Protein AF-A0ABD0P1J7-F1 (afdb_monomer)

Solvent-accessible surface area (backbone atoms only — not comparable to full-atom values): 8983 Å² total; per-residue (Å²): 144,78,85,86,80,79,76,69,84,80,81,75,84,71,86,63,85,71,82,62,88,73,58,70,46,73,51,66,52,99,86,70,48,80,47,76,47,44,50,57,59,39,38,51,42,25,70,75,61,39,62,71,36,40,51,49,52,51,49,50,40,50,50,40,45,49,52,21,60,53,10,40,94,60,30,55,77,47,28,71,68,48,46,79,82,58,40,70,66,63,43,49,51,52,53,68,39,78,74,45,54,70,70,49,27,53,28,40,53,47,27,45,43,25,57,67,57,50,36,88,90,62,72,91,78,76,91,74,76,91,75,79,60,78,91,72,63,69,96,72,85,86,85,133

Mean predicted aligned error: 9.16 Å

Nearest PDB structures (foldseek):
  8tk8-assembly1_A  TM=9.562E-01  e=4.536E-12  Homo sapiens
  8tla-assembly1_C  TM=9.467E-01  e=7.219E-12  Homo sapiens
  8tkf-assembly1_A  TM=9.117E-01  e=5.095E-12  Homo sapiens
  8tkg-assembly1_A  TM=9.694E-01  e=1.368E-11  Homo sapiens
  8tla-assembly1_A  TM=9.598E-01  e=1.536E-11  Homo sapiens

Organism: Cirrhinus mrigala (NCBI:txid683832)

pLDDT: mean 87.57, std 19.48, range [33.16, 98.62]

Sequence (144 aa):
LIPHTETSLDSSLNQEDGDDEEVWLYWIDNHKEPHGKSIRHLAQDAKDGQKSDVDIITYYRCQLNLFAKMCLDRQYLAINQISSQLPVDLILRCMFDDCLPYNLRASFCRLMLHMHVDRDPQEAVVPVRYARLWTEIPSKISVN

InterPro domains:
  IPR015925 Ryanodine/Inositol 1,4,5-trisphosphate receptor [PTHR13715] (17-143)

Structure (mmCIF, N/CA/C/O backbone):
data_AF-A0ABD0P1J7-F1
#
_entry.id   AF-A0ABD0P1J7-F1
#
loop_
_atom_site.group_PDB
_atom_site.id
_atom_site.type_symbol
_atom_site.label_atom_id
_atom_site.label_alt_id
_atom_site.label_comp_id
_atom_site.label_asym_id
_atom_site.label_entity_id
_atom_site.label_seq_id
_atom_site.pdbx_PDB_ins_code
_atom_site.Cartn_x
_atom_site.Cartn_y
_atom_site.Cartn_z
_atom_site.occupancy
_atom_site.B_iso_or_equiv
_atom_site.auth_seq_id
_atom_site.auth_comp_id
_atom_site.auth_asym_id
_atom_site.auth_atom_id
_atom_site.pdbx_PDB_model_num
ATOM 1 N N . LEU A 1 1 ? 26.012 -35.775 -14.391 1.00 43.62 1 LEU A N 1
ATOM 2 C CA . LEU A 1 1 ? 26.411 -35.766 -12.967 1.00 43.62 1 LEU A CA 1
ATOM 3 C C . LEU A 1 1 ? 27.070 -34.431 -12.641 1.00 43.62 1 LEU A C 1
ATOM 5 O O . LEU A 1 1 ? 28.267 -34.280 -12.831 1.00 43.62 1 LEU A O 1
ATOM 9 N N . ILE A 1 2 ? 26.251 -33.471 -12.218 1.00 33.94 2 ILE A N 1
ATOM 10 C CA . ILE A 1 2 ? 26.605 -32.250 -11.476 1.00 33.94 2 ILE A CA 1
ATOM 11 C C . ILE A 1 2 ? 25.494 -32.144 -10.408 1.00 33.94 2 ILE A C 1
ATOM 13 O O . ILE A 1 2 ? 24.358 -32.502 -10.733 1.00 33.94 2 ILE A O 1
ATOM 17 N N . PRO A 1 3 ? 25.797 -31.811 -9.143 1.00 34.38 3 PRO A N 1
ATOM 18 C CA . PRO A 1 3 ? 24.907 -32.081 -8.022 1.00 34.38 3 PRO A CA 1
ATOM 19 C C . PRO A 1 3 ? 23.705 -31.134 -8.023 1.00 34.38 3 PRO A C 1
ATOM 21 O O . PRO A 1 3 ? 23.849 -29.940 -8.280 1.00 34.38 3 PRO A O 1
ATOM 24 N N . HIS A 1 4 ? 22.533 -31.676 -7.700 1.00 33.16 4 HIS A N 1
ATOM 25 C CA . HIS A 1 4 ? 21.364 -30.895 -7.323 1.00 33.16 4 HIS A CA 1
ATOM 26 C C . HIS A 1 4 ? 21.629 -30.273 -5.952 1.00 33.16 4 HIS A C 1
ATOM 28 O O . HIS A 1 4 ? 21.608 -30.968 -4.938 1.00 33.16 4 HIS A O 1
ATOM 34 N N . THR A 1 5 ? 21.903 -28.974 -5.920 1.00 37.00 5 THR A N 1
ATOM 35 C CA . THR A 1 5 ? 21.780 -28.192 -4.691 1.00 37.00 5 THR A CA 1
ATOM 36 C C . THR A 1 5 ? 20.314 -27.797 -4.579 1.00 37.00 5 THR A C 1
ATOM 38 O O . THR A 1 5 ? 19.885 -26.789 -5.138 1.00 37.00 5 THR A O 1
ATOM 41 N N . GLU A 1 6 ? 19.520 -28.635 -3.916 1.00 34.00 6 GLU A N 1
ATOM 42 C CA . GLU A 1 6 ? 18.231 -28.208 -3.384 1.00 34.00 6 GLU A CA 1
ATOM 43 C C . GLU A 1 6 ? 18.514 -27.228 -2.246 1.00 34.00 6 GLU A C 1
ATOM 45 O O . GLU A 1 6 ? 18.741 -27.614 -1.101 1.00 34.00 6 GLU A O 1
ATOM 50 N N . THR A 1 7 ? 18.558 -25.936 -2.563 1.00 35.75 7 THR A N 1
ATOM 51 C CA . THR A 1 7 ? 18.472 -24.901 -1.536 1.00 35.75 7 THR A CA 1
ATOM 52 C C . THR A 1 7 ? 17.014 -24.854 -1.090 1.00 35.75 7 THR A C 1
ATOM 54 O O . THR A 1 7 ? 16.211 -24.092 -1.626 1.00 35.75 7 THR A O 1
ATOM 57 N N . SER A 1 8 ? 16.665 -25.736 -0.152 1.00 34.91 8 SER A N 1
ATOM 58 C CA . SER A 1 8 ? 15.451 -25.628 0.650 1.00 34.91 8 SER A CA 1
ATOM 59 C C . SER A 1 8 ? 15.454 -24.249 1.308 1.00 34.91 8 SER A C 1
ATOM 61 O O . SER A 1 8 ? 16.212 -23.996 2.240 1.00 34.91 8 SER A O 1
ATOM 63 N N . LEU A 1 9 ? 14.645 -23.334 0.777 1.00 39.91 9 LEU A N 1
ATOM 64 C CA . LEU A 1 9 ? 14.289 -22.075 1.437 1.00 39.91 9 LEU A CA 1
ATOM 65 C C . LEU A 1 9 ? 13.238 -22.294 2.541 1.00 39.91 9 LEU A C 1
ATOM 67 O O . LEU A 1 9 ? 12.847 -21.343 3.208 1.00 39.91 9 LEU A O 1
ATOM 71 N N . ASP A 1 10 ? 12.837 -23.544 2.780 1.00 40.94 10 ASP A N 1
ATOM 72 C CA . ASP A 1 10 ? 12.157 -23.971 3.996 1.00 40.94 10 ASP A CA 1
ATOM 73 C C . ASP A 1 10 ? 13.205 -24.352 5.042 1.00 40.94 10 ASP A C 1
ATOM 75 O O . ASP A 1 10 ? 13.717 -25.470 5.012 1.00 40.94 10 ASP A O 1
ATOM 79 N N . SER A 1 11 ? 13.554 -23.403 5.919 1.00 40.28 11 SER A N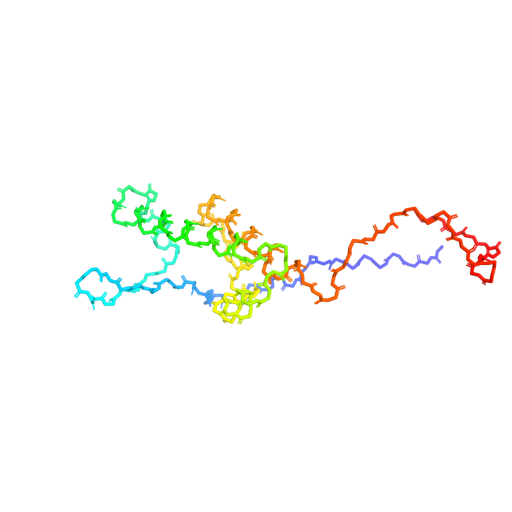 1
ATOM 80 C CA . SER A 1 11 ? 13.934 -23.627 7.332 1.00 40.28 11 SER A CA 1
ATOM 81 C C . SER A 1 11 ? 14.725 -22.444 7.911 1.00 40.28 11 SER A C 1
ATOM 83 O O . SER A 1 11 ? 15.865 -22.587 8.357 1.00 40.28 11 SER A O 1
ATOM 85 N N . SER A 1 12 ? 14.158 -21.238 7.900 1.00 39.62 12 SER A N 1
ATOM 86 C CA . SER A 1 12 ? 14.656 -20.146 8.761 1.00 39.62 12 SER A CA 1
ATOM 87 C C . SER A 1 12 ? 13.546 -19.319 9.407 1.00 39.62 12 SER A C 1
ATOM 89 O O . SER A 1 12 ? 13.826 -18.293 10.014 1.00 39.62 12 SER A O 1
ATOM 91 N N . LEU A 1 13 ? 12.301 -19.809 9.392 1.00 44.59 13 LEU A N 1
ATOM 92 C CA . LEU A 1 13 ? 11.294 -19.388 10.367 1.00 44.59 13 LEU A CA 1
ATOM 93 C C . LEU A 1 13 ? 11.574 -20.119 11.685 1.00 44.59 13 LEU A C 1
ATOM 95 O O . LEU A 1 13 ? 10.799 -20.961 12.131 1.00 44.59 13 LEU A O 1
ATOM 99 N N . ASN A 1 14 ? 12.737 -19.835 12.274 1.00 38.53 14 ASN A N 1
ATOM 100 C CA . ASN A 1 14 ? 12.902 -20.065 13.694 1.00 38.53 14 ASN A CA 1
ATOM 101 C C . ASN A 1 14 ? 11.949 -19.091 14.373 1.00 38.53 14 ASN A C 1
ATOM 103 O O . ASN A 1 14 ? 12.085 -17.874 14.271 1.00 38.53 14 ASN A O 1
ATOM 107 N N . GLN A 1 15 ? 10.939 -19.692 14.982 1.00 49.88 15 GLN A N 1
ATOM 108 C CA . GLN A 1 15 ? 9.992 -19.119 15.916 1.00 49.88 15 GLN A CA 1
ATOM 109 C C . GLN A 1 15 ? 10.787 -18.651 17.148 1.00 49.88 15 GLN A C 1
ATOM 111 O O . GLN A 1 15 ? 10.820 -19.314 18.179 1.00 49.88 15 GLN A O 1
ATOM 116 N N . GLU A 1 16 ? 11.541 -17.567 17.000 1.00 39.88 16 GLU A N 1
ATOM 117 C CA . GLU A 1 16 ? 12.038 -16.792 18.129 1.00 39.88 16 GLU A CA 1
ATOM 118 C C . GLU A 1 16 ? 10.891 -15.870 18.527 1.00 39.88 16 GLU A C 1
ATOM 120 O O . GLU A 1 16 ? 10.404 -15.133 17.674 1.00 39.88 16 GLU A O 1
ATOM 125 N N . ASP A 1 17 ? 10.409 -16.018 19.767 1.00 43.91 17 ASP A N 1
ATOM 126 C CA . ASP A 1 17 ? 9.314 -15.271 20.401 1.00 43.91 17 ASP A CA 1
ATOM 127 C C . ASP A 1 17 ? 9.083 -13.897 19.758 1.00 43.91 17 ASP A C 1
ATOM 129 O O . ASP A 1 17 ? 9.739 -12.903 20.079 1.00 43.91 17 ASP A O 1
ATOM 133 N N . GLY A 1 18 ? 8.137 -13.870 18.818 1.00 43.84 18 GLY A N 1
ATOM 134 C CA . GLY A 1 18 ? 7.627 -12.656 18.223 1.00 43.84 18 GLY A CA 1
ATOM 135 C C . GLY A 1 18 ? 6.776 -11.967 19.268 1.00 43.84 18 GLY A C 1
ATOM 136 O O . GLY A 1 18 ? 5.559 -12.147 19.306 1.00 43.84 18 GLY A O 1
ATOM 137 N N . ASP A 1 19 ? 7.404 -11.120 20.074 1.00 45.75 19 ASP A N 1
ATOM 138 C CA . ASP A 1 19 ? 6.775 -9.849 20.416 1.00 45.75 19 ASP A CA 1
ATOM 139 C C . ASP A 1 19 ? 6.616 -9.109 19.071 1.00 45.75 19 ASP A C 1
ATOM 141 O O . ASP A 1 19 ? 7.430 -8.276 18.674 1.00 45.75 19 ASP A O 1
ATOM 145 N N . ASP A 1 20 ? 5.650 -9.598 18.279 1.00 58.72 20 ASP A N 1
ATOM 146 C CA . ASP A 1 20 ? 5.258 -9.126 16.965 1.00 58.72 20 ASP A CA 1
ATOM 147 C C . ASP A 1 20 ? 5.175 -7.612 17.092 1.00 58.72 20 ASP A C 1
ATOM 149 O O . ASP A 1 20 ? 4.413 -7.128 17.929 1.00 58.72 20 ASP A O 1
ATOM 153 N N . GLU A 1 21 ? 5.950 -6.861 16.306 1.00 71.56 21 GLU A N 1
ATOM 154 C CA . GLU A 1 21 ? 5.853 -5.402 16.286 1.00 71.56 21 GLU A CA 1
ATOM 155 C C . GLU A 1 21 ? 4.440 -5.006 15.818 1.00 71.56 21 GLU A C 1
ATOM 157 O O . GLU A 1 21 ? 4.159 -4.825 14.628 1.00 71.56 21 GLU A O 1
ATOM 162 N N . GLU A 1 22 ? 3.533 -4.949 16.791 1.00 87.94 22 GLU A N 1
ATOM 163 C CA . GLU A 1 22 ? 2.113 -4.716 16.651 1.00 87.94 22 GLU A CA 1
ATOM 164 C C . GLU A 1 22 ? 1.911 -3.336 16.033 1.00 87.94 22 GLU A C 1
ATOM 166 O O . GLU A 1 22 ? 2.512 -2.346 16.454 1.00 87.94 22 GLU A O 1
ATOM 171 N N . VAL A 1 23 ? 1.060 -3.247 15.012 1.00 94.56 23 VAL A N 1
ATOM 172 C CA . VAL A 1 23 ? 0.797 -1.964 14.359 1.00 94.56 23 VAL A CA 1
ATOM 173 C C . VAL A 1 23 ? -0.300 -1.226 15.117 1.00 94.56 23 VAL A C 1
ATOM 175 O O . VAL A 1 23 ? -1.434 -1.695 15.231 1.00 94.56 23 VAL A O 1
ATOM 178 N N . TRP A 1 24 ? 0.031 -0.035 15.605 1.00 96.62 24 TRP A N 1
ATOM 179 C CA . TRP A 1 24 ? -0.893 0.844 16.315 1.00 96.62 24 TRP A CA 1
ATOM 180 C C . TRP A 1 24 ? -1.403 1.960 15.408 1.00 96.62 24 TRP A C 1
ATOM 182 O O . TRP A 1 24 ? -0.645 2.570 14.653 1.00 96.62 24 TRP A O 1
ATOM 192 N N . LEU A 1 25 ? -2.699 2.252 15.509 1.00 96.81 25 LEU A N 1
ATOM 193 C CA . LEU A 1 25 ? -3.292 3.451 14.934 1.00 96.81 25 LEU A CA 1
ATOM 194 C C . LEU A 1 25 ? -3.486 4.485 16.032 1.00 96.81 25 LEU A C 1
ATOM 196 O O . LEU A 1 25 ? -4.063 4.180 17.074 1.00 96.81 25 LEU A O 1
ATOM 200 N N . TYR A 1 26 ? -3.035 5.707 15.759 1.00 96.75 26 TYR A N 1
ATOM 201 C CA . TYR A 1 26 ? -3.247 6.870 16.610 1.00 96.75 26 TYR A CA 1
ATOM 202 C C . TYR A 1 26 ? -4.064 7.911 15.855 1.00 96.75 26 TYR A C 1
ATOM 204 O O . TYR A 1 26 ? -3.776 8.213 14.695 1.00 96.75 26 TYR A O 1
ATOM 212 N N . TRP A 1 27 ? -5.082 8.463 16.504 1.00 95.94 27 TRP A N 1
ATOM 213 C CA . TRP A 1 27 ? -5.920 9.513 15.931 1.00 95.94 27 TRP A CA 1
ATOM 214 C C . TRP A 1 27 ? -6.387 10.483 17.012 1.00 95.94 27 TRP A C 1
ATOM 216 O O . TRP A 1 27 ? -6.272 10.214 18.204 1.00 95.94 27 TRP A O 1
ATOM 226 N N . ILE A 1 28 ? -6.897 11.634 16.584 1.00 95.88 28 ILE A N 1
ATOM 22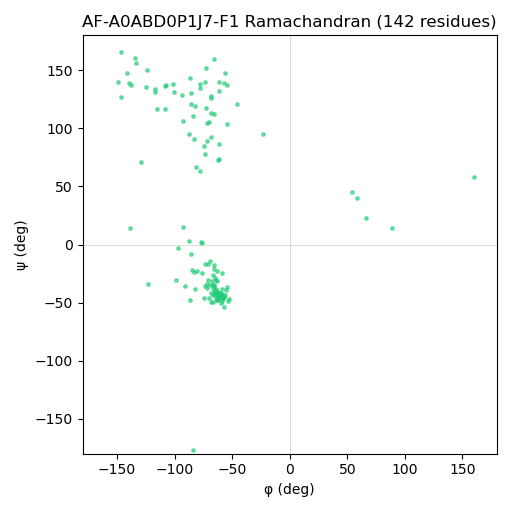7 C CA . ILE A 1 28 ? -7.490 12.641 17.462 1.00 95.88 28 ILE A CA 1
ATOM 228 C C . ILE A 1 28 ? -8.955 12.773 17.067 1.00 95.88 28 ILE A C 1
ATOM 230 O O . ILE A 1 28 ? -9.263 12.890 15.879 1.00 95.88 28 ILE A O 1
ATOM 234 N N . ASP A 1 29 ? -9.851 12.724 18.043 1.00 93.06 29 ASP A N 1
ATOM 235 C CA . ASP A 1 29 ? -11.282 12.860 17.791 1.00 93.06 29 ASP A CA 1
ATOM 236 C C . ASP A 1 29 ? -11.743 14.329 17.699 1.00 93.06 29 ASP A C 1
ATOM 238 O O . ASP A 1 29 ? -10.967 15.285 17.792 1.00 93.06 29 ASP A O 1
ATOM 242 N N . ASN A 1 30 ? -13.053 14.522 17.535 1.00 91.62 30 ASN A N 1
ATOM 243 C CA . ASN A 1 30 ? -13.661 15.850 17.444 1.00 91.62 30 ASN A CA 1
ATOM 244 C C . ASN A 1 30 ? -13.559 16.664 18.749 1.00 91.62 30 ASN A C 1
ATOM 246 O O . ASN A 1 30 ? -13.660 17.891 18.711 1.00 91.62 30 ASN A O 1
ATOM 250 N N . HIS A 1 31 ? -13.360 16.003 19.890 1.00 94.81 31 HIS A N 1
ATOM 251 C CA . HIS A 1 31 ? -13.153 16.625 21.197 1.00 94.81 31 HIS A CA 1
ATOM 252 C C . HIS A 1 31 ? -11.679 16.960 21.459 1.00 94.81 31 HIS A C 1
ATOM 254 O O . HIS A 1 31 ? -11.361 17.540 22.497 1.00 94.81 31 HIS A O 1
ATOM 260 N N . LYS A 1 32 ? -10.800 16.706 20.478 1.00 94.56 32 LYS A N 1
ATOM 261 C CA . LYS A 1 32 ? -9.343 16.852 20.568 1.00 94.56 32 LYS A CA 1
ATOM 262 C C . LYS A 1 32 ? -8.701 15.867 21.546 1.00 94.56 32 LYS A C 1
ATOM 264 O O . LYS A 1 32 ? -7.593 16.124 22.018 1.00 94.56 32 LYS A O 1
ATOM 269 N N . GLU A 1 33 ? -9.364 14.751 21.831 1.00 96.25 33 GLU A N 1
ATOM 270 C CA . GLU A 1 33 ? -8.803 13.696 22.666 1.00 96.25 33 GLU A CA 1
ATOM 271 C C . GLU A 1 33 ? -7.949 12.750 21.805 1.00 96.25 33 GLU A C 1
ATOM 273 O O . GLU A 1 33 ? -8.386 12.339 20.723 1.00 96.25 33 GLU A O 1
ATOM 278 N N . PRO A 1 34 ? -6.707 12.440 22.227 1.00 97.06 34 PRO A N 1
ATOM 279 C CA . PRO A 1 34 ? -5.863 11.481 21.535 1.00 97.06 34 PRO A CA 1
ATOM 280 C C . PRO A 1 34 ? -6.300 10.053 21.863 1.00 97.06 34 PRO A C 1
ATOM 282 O O . PRO A 1 34 ? -6.480 9.689 23.023 1.00 97.06 34 PRO A O 1
ATOM 285 N N . HIS A 1 35 ? -6.387 9.227 20.830 1.00 96.69 35 HIS A N 1
ATOM 286 C CA . HIS A 1 35 ? -6.734 7.815 20.914 1.00 96.69 35 HIS A CA 1
ATOM 287 C C . HIS A 1 35 ? -5.637 6.970 20.279 1.00 96.69 35 HIS A C 1
ATOM 289 O O . HIS A 1 35 ? -4.956 7.406 19.349 1.00 96.69 35 HIS A O 1
ATOM 295 N N . GLY A 1 36 ? -5.475 5.751 20.786 1.00 97.00 36 GLY A N 1
ATOM 296 C CA . GLY A 1 36 ? -4.520 4.777 20.280 1.00 97.00 36 GLY A CA 1
ATOM 297 C C . GLY A 1 36 ? -5.072 3.371 20.442 1.00 97.00 36 GLY A C 1
ATOM 298 O O . GLY A 1 36 ? -5.484 2.998 21.540 1.00 97.00 36 GLY A O 1
ATOM 299 N N . LYS A 1 37 ? -5.092 2.590 19.363 1.00 97.31 37 LYS A N 1
ATOM 300 C CA . LYS A 1 37 ? -5.519 1.189 19.415 1.00 97.31 37 LYS A CA 1
AT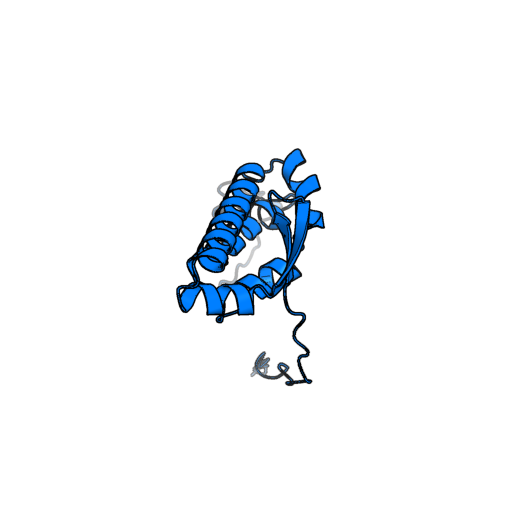OM 301 C C . LYS A 1 37 ? -4.776 0.368 18.373 1.00 97.31 37 LYS A C 1
ATOM 303 O O . LYS A 1 37 ? -4.567 0.818 17.245 1.00 97.31 37 LYS A O 1
ATOM 308 N N . SER A 1 38 ? -4.394 -0.842 18.761 1.00 96.94 38 SER A N 1
ATOM 309 C CA . SER A 1 38 ? -3.850 -1.841 17.844 1.00 96.94 38 SER A CA 1
ATOM 310 C C . SER A 1 38 ? -4.802 -2.089 16.679 1.00 96.94 38 SER A C 1
ATOM 312 O O . SER A 1 38 ? -6.017 -2.219 16.865 1.00 96.94 38 SER A O 1
ATOM 314 N N . ILE A 1 39 ? -4.247 -2.186 15.473 1.00 96.94 39 ILE A N 1
ATOM 315 C CA . ILE A 1 39 ? -5.016 -2.453 14.259 1.00 96.94 39 ILE A CA 1
ATOM 316 C C . ILE A 1 39 ? -5.668 -3.844 14.291 1.00 96.94 39 ILE A C 1
ATOM 318 O O . ILE A 1 39 ? -6.755 -4.009 13.738 1.00 96.94 39 ILE A O 1
ATOM 322 N N . ARG A 1 40 ? -5.061 -4.818 14.993 1.00 96.12 40 ARG A N 1
ATOM 323 C CA . ARG A 1 40 ? -5.635 -6.158 15.217 1.00 96.12 40 ARG A CA 1
ATOM 324 C C . ARG A 1 40 ? -6.859 -6.078 16.125 1.00 96.12 40 ARG A C 1
ATOM 326 O O . ARG A 1 40 ? -7.920 -6.580 15.767 1.00 96.12 40 ARG A O 1
ATOM 333 N N . HIS A 1 41 ? -6.739 -5.387 17.260 1.00 96.44 41 HIS A N 1
ATOM 334 C CA . HIS A 1 41 ? -7.863 -5.190 18.180 1.00 96.44 41 HIS A CA 1
ATOM 335 C C . HIS A 1 41 ? -8.993 -4.380 17.531 1.00 96.44 41 HIS A C 1
ATOM 337 O O . HIS A 1 41 ? -10.157 -4.749 17.647 1.00 96.44 41 HIS A O 1
ATOM 343 N N . LEU A 1 42 ? -8.665 -3.328 16.772 1.00 97.12 42 LEU A N 1
ATOM 344 C CA . LEU A 1 42 ? -9.642 -2.594 15.961 1.00 97.12 42 LEU A CA 1
ATOM 345 C C . LEU A 1 42 ? -10.373 -3.516 14.978 1.00 97.12 42 LEU A C 1
ATOM 347 O O . LEU A 1 42 ? -11.589 -3.421 14.837 1.00 97.12 42 LEU A O 1
ATOM 351 N N . ALA A 1 43 ? -9.641 -4.397 14.290 1.00 96.50 43 ALA A N 1
ATOM 352 C CA . ALA A 1 43 ? -10.211 -5.318 13.311 1.00 96.50 43 ALA A CA 1
ATOM 353 C C . ALA A 1 43 ? -11.157 -6.329 13.951 1.00 96.50 43 ALA A C 1
ATOM 355 O O . ALA A 1 43 ? -12.235 -6.585 13.407 1.00 96.50 43 ALA A O 1
ATOM 356 N N . GLN A 1 44 ? -10.762 -6.875 15.098 1.00 96.94 44 GLN A N 1
ATOM 357 C CA . GLN A 1 44 ? -11.563 -7.841 15.831 1.00 96.94 44 GLN A CA 1
ATOM 358 C C . GLN A 1 44 ? -12.843 -7.196 16.377 1.00 96.94 44 GLN A C 1
ATOM 360 O O . GLN A 1 44 ? -13.933 -7.676 16.078 1.00 96.94 44 GLN A O 1
ATOM 365 N N . ASP A 1 45 ? -12.743 -6.049 17.049 1.00 97.44 45 ASP A N 1
ATOM 366 C CA . ASP A 1 45 ? -13.918 -5.370 17.610 1.00 97.44 45 ASP A CA 1
ATOM 367 C C . ASP A 1 45 ? -14.875 -4.870 16.514 1.00 97.44 45 ASP A C 1
ATOM 369 O O . ASP A 1 45 ? -16.100 -4.956 16.645 1.00 97.44 45 ASP A O 1
ATOM 373 N N . ALA A 1 46 ? -14.338 -4.413 15.376 1.00 97.06 46 ALA A N 1
ATOM 374 C CA . ALA A 1 46 ? -15.153 -4.061 14.217 1.00 97.06 46 ALA A CA 1
ATOM 375 C C . ALA A 1 46 ? -15.899 -5.278 13.641 1.00 97.06 46 ALA A C 1
ATOM 377 O O . ALA A 1 46 ? -17.056 -5.159 13.232 1.00 97.06 46 ALA A O 1
ATOM 378 N N . LYS A 1 47 ? -15.260 -6.456 13.615 1.00 95.62 47 LYS A N 1
ATOM 379 C CA . LYS A 1 47 ? -15.887 -7.717 13.190 1.00 95.62 47 LYS A CA 1
ATOM 380 C C . LYS A 1 47 ? -16.993 -8.151 14.154 1.00 95.62 47 LYS A C 1
ATOM 382 O O . LYS A 1 47 ? -18.016 -8.654 13.693 1.00 95.62 47 LYS A O 1
ATOM 387 N N . ASP A 1 48 ? -16.818 -7.891 15.446 1.00 96.69 48 ASP A N 1
ATOM 388 C CA . ASP A 1 48 ? -17.814 -8.161 16.489 1.00 96.69 48 ASP A CA 1
ATOM 389 C C . ASP A 1 48 ? -18.962 -7.128 16.503 1.00 96.69 48 ASP A C 1
ATOM 391 O O . ASP A 1 48 ? -19.913 -7.238 17.277 1.00 96.69 48 ASP A O 1
ATOM 395 N N . GLY A 1 49 ? -18.929 -6.155 15.584 1.00 94.56 49 GLY A N 1
ATOM 396 C CA . GLY A 1 49 ? -20.013 -5.209 15.342 1.00 94.56 49 GLY A CA 1
ATOM 397 C C . GLY A 1 49 ? -19.943 -3.948 16.195 1.00 94.56 49 GLY A C 1
ATOM 398 O O . GLY A 1 49 ? -20.927 -3.203 16.247 1.00 94.56 49 GLY A O 1
ATOM 399 N N . GLN A 1 50 ? -18.805 -3.671 16.842 1.00 97.06 50 GLN A N 1
ATOM 400 C CA . GLN A 1 50 ? -18.643 -2.437 17.595 1.00 97.06 50 GLN A CA 1
ATOM 401 C C . GLN A 1 50 ? -18.596 -1.236 16.648 1.00 97.06 50 GLN A C 1
ATOM 403 O O . GLN A 1 50 ? -17.665 -1.053 15.862 1.00 97.06 50 GLN A O 1
ATOM 408 N N . LYS A 1 51 ? -19.625 -0.390 16.729 1.00 96.75 51 LYS A N 1
ATOM 409 C CA . LYS A 1 51 ? -19.883 0.652 15.729 1.00 96.75 51 LYS A CA 1
ATOM 410 C C . LYS A 1 51 ? -18.729 1.647 15.593 1.00 96.75 51 LYS A C 1
ATOM 412 O O . LYS A 1 51 ? -18.355 1.985 14.475 1.00 96.75 51 LYS A O 1
ATOM 417 N N . SER A 1 52 ? -18.147 2.084 16.710 1.00 95.44 52 SER A N 1
ATOM 418 C CA . SER A 1 52 ? -17.017 3.021 16.702 1.00 95.44 52 SER A CA 1
ATOM 419 C C . SER A 1 52 ? -15.805 2.461 15.958 1.00 95.44 52 SER A C 1
ATOM 421 O O . SER A 1 52 ? -15.184 3.171 15.172 1.00 95.44 52 SER A O 1
ATOM 423 N N . ASP A 1 53 ? -15.492 1.180 16.160 1.00 96.62 53 ASP A N 1
ATOM 424 C CA . ASP A 1 53 ? -14.343 0.529 15.531 1.00 96.62 53 ASP A CA 1
ATOM 425 C C . ASP A 1 53 ? -14.596 0.258 14.041 1.00 96.62 53 ASP A C 1
ATOM 427 O O . ASP A 1 53 ? -13.698 0.444 13.216 1.00 96.62 53 ASP A O 1
ATOM 431 N N . VAL A 1 54 ? -15.837 -0.086 13.666 1.00 97.56 54 VAL A N 1
ATOM 432 C CA . VAL A 1 54 ? -16.262 -0.189 12.257 1.00 97.56 54 VAL A CA 1
ATOM 433 C C . VAL A 1 54 ? -16.062 1.138 11.523 1.00 97.56 54 VAL A C 1
ATOM 435 O O . VAL A 1 54 ? -15.530 1.150 10.405 1.00 97.56 54 VAL A O 1
ATOM 438 N N . ASP A 1 55 ? -16.466 2.249 12.140 1.00 96.94 55 ASP A N 1
ATOM 439 C CA . ASP A 1 55 ? -16.341 3.585 11.558 1.00 96.94 55 ASP A CA 1
ATOM 440 C C . ASP A 1 55 ? -14.862 3.990 11.420 1.00 96.94 55 ASP A C 1
ATOM 442 O O . ASP A 1 55 ? -14.449 4.445 10.348 1.00 96.94 55 ASP A O 1
ATOM 446 N N . ILE A 1 56 ? -14.034 3.738 12.443 1.00 97.06 56 ILE A N 1
ATOM 447 C CA . ILE A 1 56 ? -12.589 4.027 12.420 1.00 97.06 56 ILE A CA 1
ATOM 448 C C . ILE A 1 56 ? -11.869 3.210 11.344 1.00 97.06 56 ILE A C 1
ATOM 450 O O . ILE A 1 56 ? -11.121 3.775 10.544 1.00 97.06 56 ILE A O 1
ATOM 454 N N . ILE A 1 57 ? -12.108 1.897 11.260 1.00 96.94 57 ILE A N 1
ATOM 455 C CA . ILE A 1 57 ? -11.488 1.058 10.223 1.00 96.94 57 ILE A CA 1
ATOM 456 C C . ILE A 1 57 ? -11.934 1.478 8.830 1.00 96.94 57 ILE A C 1
ATOM 458 O O . ILE A 1 57 ? -11.129 1.511 7.895 1.00 96.94 57 ILE A O 1
ATOM 462 N N . THR A 1 58 ? -13.214 1.809 8.670 1.00 97.50 58 THR A N 1
ATOM 463 C CA . THR A 1 58 ? -13.741 2.277 7.389 1.00 97.50 58 THR A CA 1
ATOM 464 C C . THR A 1 58 ? -13.074 3.583 6.977 1.00 97.50 58 THR A C 1
ATOM 466 O O . THR A 1 58 ? -12.638 3.706 5.829 1.00 97.50 58 THR A O 1
ATOM 469 N N . TYR A 1 59 ? -12.937 4.523 7.912 1.00 97.88 59 TYR A N 1
ATOM 470 C CA . TYR A 1 59 ? -12.238 5.781 7.695 1.00 97.88 59 TYR A CA 1
ATOM 471 C C . TYR A 1 59 ? -10.773 5.551 7.311 1.00 97.88 59 TYR A C 1
ATOM 473 O O . TYR A 1 59 ? -10.328 6.037 6.271 1.00 97.88 59 TYR A O 1
ATOM 481 N N . TYR A 1 60 ? -10.046 4.739 8.080 1.00 98.06 60 TYR A N 1
ATOM 482 C CA . TYR A 1 60 ? -8.639 4.448 7.821 1.00 98.06 60 TYR A CA 1
ATOM 483 C C . TYR A 1 60 ? -8.431 3.773 6.458 1.00 98.06 60 TYR A C 1
ATOM 485 O O . TYR A 1 60 ? -7.560 4.172 5.685 1.00 98.06 60 TYR A O 1
ATOM 493 N N . ARG A 1 61 ? -9.299 2.827 6.080 1.00 98.31 61 ARG A N 1
ATOM 494 C CA . ARG A 1 61 ? -9.288 2.217 4.741 1.00 98.31 61 ARG A CA 1
ATOM 495 C C . ARG A 1 61 ? -9.478 3.263 3.638 1.00 98.31 61 ARG A C 1
ATOM 497 O O . ARG A 1 61 ? -8.785 3.225 2.621 1.00 98.31 61 ARG A O 1
ATOM 504 N N . CYS A 1 62 ? -10.417 4.192 3.813 1.00 98.56 62 CYS A N 1
ATOM 505 C CA . CYS A 1 62 ? -10.636 5.286 2.866 1.00 98.56 62 CYS A CA 1
ATOM 506 C C . CYS A 1 62 ? -9.419 6.216 2.780 1.00 98.56 62 CYS A C 1
ATOM 508 O O . CYS A 1 62 ? -9.027 6.589 1.675 1.00 98.56 62 CYS A O 1
ATOM 510 N N . GLN A 1 63 ? -8.782 6.523 3.910 1.00 98.19 63 GLN A N 1
ATOM 511 C CA . GLN A 1 63 ? -7.561 7.323 3.967 1.00 98.19 63 GLN A CA 1
ATOM 512 C C . GLN A 1 63 ? -6.404 6.654 3.210 1.00 98.19 63 GLN A C 1
ATOM 514 O O . GLN A 1 63 ? -5.771 7.299 2.377 1.00 98.19 63 GLN A O 1
ATOM 519 N N . LEU A 1 64 ? -6.173 5.352 3.414 1.00 98.56 64 LEU A N 1
ATOM 520 C CA . LEU A 1 64 ? -5.159 4.600 2.665 1.00 98.56 64 LEU A CA 1
ATOM 521 C C . LEU A 1 64 ? -5.423 4.633 1.154 1.00 98.56 64 LEU A C 1
ATOM 523 O O . LEU A 1 64 ? -4.504 4.833 0.362 1.00 98.56 64 LEU A O 1
ATOM 527 N N . ASN A 1 65 ? -6.685 4.480 0.742 1.00 98.56 65 ASN A N 1
ATOM 528 C CA . ASN A 1 65 ? -7.058 4.551 -0.672 1.00 98.56 65 ASN A CA 1
ATOM 529 C C . ASN A 1 65 ? -6.857 5.955 -1.260 1.00 98.56 65 ASN A C 1
ATOM 531 O O . ASN A 1 65 ? -6.439 6.073 -2.412 1.00 98.56 65 ASN A O 1
ATOM 535 N N . LEU A 1 66 ? -7.131 7.009 -0.486 1.00 98.56 66 LEU A N 1
ATOM 536 C CA . LEU A 1 66 ? -6.852 8.385 -0.887 1.00 98.56 66 LEU A CA 1
ATOM 537 C C . LEU A 1 66 ? -5.347 8.597 -1.079 1.00 98.56 66 LEU A C 1
ATOM 539 O O . LEU A 1 66 ? -4.941 9.092 -2.126 1.00 98.56 66 LEU A O 1
ATOM 543 N N . PHE A 1 67 ? -4.520 8.161 -0.126 1.00 98.50 67 PHE A N 1
ATOM 544 C CA . PHE A 1 67 ? -3.062 8.245 -0.238 1.00 98.50 67 PHE A CA 1
ATOM 545 C C . PHE A 1 67 ? -2.542 7.492 -1.462 1.00 98.50 67 PHE A C 1
ATOM 547 O O . PHE A 1 67 ? -1.767 8.044 -2.238 1.00 98.50 67 PHE A O 1
ATOM 554 N N . ALA A 1 68 ? -3.039 6.278 -1.707 1.00 98.25 68 ALA A N 1
ATOM 555 C CA . ALA A 1 68 ? -2.683 5.512 -2.897 1.00 98.25 68 ALA A CA 1
ATOM 556 C C . ALA A 1 68 ? -3.031 6.265 -4.196 1.00 98.25 68 ALA A C 1
ATOM 558 O O . ALA A 1 68 ? -2.255 6.241 -5.147 1.00 98.25 68 ALA A O 1
ATOM 559 N N . LYS A 1 69 ? -4.169 6.974 -4.234 1.00 98.25 69 LYS A N 1
ATOM 560 C CA . LYS A 1 69 ? -4.562 7.809 -5.380 1.00 98.25 69 LYS A CA 1
ATOM 561 C C . LYS A 1 69 ? -3.738 9.083 -5.519 1.00 98.25 69 LYS A C 1
ATOM 563 O O . LYS A 1 69 ? -3.480 9.488 -6.645 1.00 98.25 69 LYS A O 1
ATOM 568 N N . MET A 1 70 ? -3.310 9.691 -4.417 1.00 98.12 70 MET A N 1
ATOM 569 C CA . MET A 1 70 ? -2.407 10.845 -4.447 1.00 98.12 70 MET A CA 1
ATOM 570 C C . MET A 1 70 ? -1.013 10.475 -4.962 1.00 98.12 70 MET A C 1
ATOM 572 O O . MET A 1 70 ? -0.367 11.314 -5.575 1.00 98.12 70 MET A O 1
ATOM 576 N N . CYS A 1 71 ? -0.562 9.243 -4.714 1.00 97.88 71 CYS A N 1
ATOM 577 C CA . CYS A 1 71 ? 0.740 8.727 -5.144 1.00 97.88 71 CYS A CA 1
ATOM 578 C C . CYS A 1 71 ? 0.748 8.143 -6.570 1.00 97.88 71 CYS A C 1
ATOM 580 O O . CYS A 1 71 ? 1.815 7.806 -7.072 1.00 97.88 71 CYS A O 1
ATOM 582 N N . LEU A 1 72 ? -0.417 7.999 -7.210 1.00 96.00 72 LEU A N 1
ATOM 583 C CA . LEU A 1 72 ? -0.566 7.408 -8.545 1.00 96.00 72 LEU A CA 1
ATOM 584 C C . LEU A 1 72 ? 0.295 8.137 -9.588 1.00 96.00 72 LEU A C 1
ATOM 586 O O . LEU A 1 72 ? 0.454 9.346 -9.491 1.00 96.00 72 LEU A O 1
ATOM 590 N N . ASP A 1 73 ? 0.805 7.428 -10.598 1.00 94.81 73 ASP A N 1
ATOM 591 C CA . ASP A 1 73 ? 1.564 8.006 -11.719 1.00 94.81 73 ASP A CA 1
ATOM 592 C C . ASP A 1 73 ? 2.758 8.868 -11.263 1.00 94.81 73 ASP A C 1
ATOM 594 O O . ASP A 1 73 ? 2.986 9.974 -11.761 1.00 94.81 73 ASP A O 1
ATOM 598 N N . ARG A 1 74 ? 3.526 8.358 -10.290 1.00 95.19 74 ARG A N 1
ATOM 599 C CA . ARG A 1 74 ? 4.794 8.951 -9.820 1.00 95.19 74 ARG A CA 1
ATOM 600 C C . ARG A 1 74 ? 4.668 10.388 -9.303 1.00 95.19 74 ARG A C 1
ATOM 602 O O . ARG A 1 74 ? 5.546 11.226 -9.517 1.00 95.19 74 ARG A O 1
ATOM 609 N N . GLN A 1 75 ? 3.596 10.700 -8.577 1.00 97.38 75 GLN A N 1
ATOM 610 C CA . GLN A 1 75 ? 3.403 12.019 -7.959 1.00 97.38 75 GLN A CA 1
ATOM 611 C C . GLN A 1 75 ? 4.308 12.227 -6.733 1.00 97.38 75 GLN A C 1
ATOM 613 O O . GLN A 1 75 ? 3.878 12.172 -5.579 1.00 97.38 75 GLN A O 1
ATOM 618 N N . TYR A 1 76 ? 5.589 12.516 -6.977 1.00 96.88 76 TYR A N 1
ATOM 619 C CA . TYR A 1 76 ? 6.620 12.597 -5.938 1.00 96.88 76 TYR A CA 1
ATOM 620 C C . TYR A 1 76 ? 6.356 13.625 -4.836 1.00 96.88 76 TYR A C 1
ATOM 622 O O . TYR A 1 76 ? 6.829 13.433 -3.718 1.00 96.88 76 TYR A O 1
ATOM 630 N N . LEU A 1 77 ? 5.570 14.675 -5.092 1.00 96.94 77 LEU A N 1
ATOM 631 C CA . LEU A 1 77 ? 5.167 15.614 -4.041 1.00 96.94 77 LEU A CA 1
ATOM 632 C C . LEU A 1 77 ? 4.383 14.910 -2.926 1.00 96.94 77 LEU A C 1
ATOM 634 O O . LEU A 1 77 ? 4.672 15.123 -1.753 1.00 96.94 77 LEU A O 1
ATOM 638 N N . ALA A 1 78 ? 3.433 14.043 -3.283 1.00 97.06 78 ALA A N 1
ATOM 639 C CA . ALA A 1 78 ? 2.676 13.261 -2.311 1.00 97.06 78 ALA A CA 1
ATOM 640 C C . ALA A 1 78 ? 3.527 12.122 -1.741 1.00 97.06 78 ALA A C 1
ATOM 642 O O . ALA A 1 78 ? 3.602 11.944 -0.525 1.00 97.06 78 ALA A O 1
ATOM 643 N N . ILE A 1 79 ? 4.222 11.389 -2.616 1.00 97.56 79 ILE A N 1
ATOM 644 C CA . ILE A 1 79 ? 5.001 10.217 -2.217 1.00 97.56 79 ILE A CA 1
ATOM 645 C C . ILE A 1 79 ? 6.086 10.600 -1.194 1.00 97.56 79 ILE A C 1
ATOM 647 O O . ILE A 1 79 ? 6.236 9.928 -0.173 1.00 97.56 79 ILE A O 1
ATOM 651 N N . ASN A 1 80 ? 6.815 11.698 -1.408 1.00 96.00 80 ASN A N 1
ATOM 652 C CA . ASN A 1 80 ? 7.881 12.134 -0.499 1.00 96.00 80 ASN A CA 1
ATOM 653 C C . ASN A 1 80 ? 7.351 12.582 0.873 1.00 96.00 80 ASN A C 1
ATOM 655 O O . ASN A 1 80 ? 8.076 12.483 1.857 1.00 96.00 80 ASN A O 1
ATOM 659 N N . GLN A 1 81 ? 6.097 13.039 0.950 1.00 96.00 81 GLN A N 1
ATOM 660 C CA . GLN A 1 81 ? 5.463 13.432 2.213 1.00 96.00 81 GLN A CA 1
ATOM 661 C C . GLN A 1 81 ? 4.903 12.232 2.988 1.00 96.00 81 GLN A C 1
ATOM 663 O O . GLN A 1 81 ? 4.980 12.198 4.213 1.00 96.00 81 GLN A O 1
ATOM 668 N N . ILE A 1 82 ? 4.335 11.246 2.287 1.00 96.25 82 ILE A N 1
ATOM 669 C CA . ILE A 1 82 ? 3.603 10.134 2.916 1.00 96.25 82 ILE A CA 1
ATOM 670 C C . ILE A 1 82 ? 4.524 8.942 3.218 1.00 96.25 82 ILE A C 1
ATOM 672 O O . ILE A 1 82 ? 4.357 8.279 4.241 1.00 96.25 82 ILE A O 1
ATOM 676 N N . SER A 1 83 ? 5.516 8.666 2.364 1.00 96.25 83 SER A N 1
ATOM 677 C CA . SER A 1 83 ? 6.323 7.435 2.451 1.00 96.25 83 SER A CA 1
ATOM 678 C C . SER A 1 83 ? 7.141 7.288 3.738 1.00 96.25 83 SER A C 1
ATOM 680 O O . SER A 1 83 ? 7.440 6.161 4.124 1.00 96.25 83 SER A O 1
ATOM 682 N N . SER A 1 84 ? 7.456 8.387 4.429 1.00 94.62 84 SER A N 1
ATOM 683 C CA . SER A 1 84 ? 8.142 8.357 5.728 1.00 94.62 84 SER A CA 1
ATOM 684 C C . SER A 1 84 ? 7.259 7.836 6.866 1.00 94.62 84 SER A C 1
ATOM 686 O O . SER A 1 84 ? 7.771 7.220 7.794 1.00 94.62 84 SER A O 1
ATOM 688 N N . GLN A 1 85 ? 5.943 8.055 6.793 1.00 94.81 85 GLN A N 1
ATOM 689 C CA . GLN A 1 85 ? 4.982 7.604 7.807 1.00 94.81 85 GLN A CA 1
ATOM 690 C C . GLN A 1 85 ? 4.529 6.158 7.578 1.00 94.81 85 GLN A C 1
ATOM 692 O O . GLN A 1 85 ? 4.039 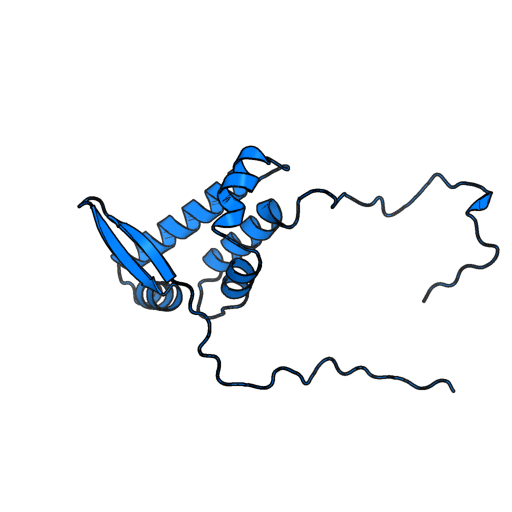5.506 8.495 1.00 94.81 85 GLN A O 1
ATOM 697 N N . LEU A 1 86 ? 4.664 5.662 6.346 1.00 96.75 86 LEU A N 1
ATOM 698 C CA . LEU A 1 86 ? 4.202 4.341 5.924 1.00 96.75 86 LEU A CA 1
ATOM 699 C C . LEU A 1 86 ? 5.349 3.595 5.218 1.00 96.75 86 LEU A C 1
ATOM 701 O O . LEU A 1 86 ? 5.323 3.443 3.990 1.00 96.75 86 LEU A O 1
ATOM 705 N N . PRO A 1 87 ? 6.382 3.161 5.966 1.00 96.44 87 PRO A N 1
ATOM 706 C CA . PRO A 1 87 ? 7.519 2.444 5.400 1.00 96.44 87 PRO A CA 1
ATOM 707 C C . PRO A 1 87 ? 7.103 1.077 4.840 1.00 96.44 87 PRO A C 1
ATOM 709 O O . PRO A 1 87 ? 6.073 0.516 5.217 1.00 96.44 87 PRO A O 1
ATOM 712 N N . VAL A 1 88 ? 7.931 0.533 3.942 1.00 97.06 88 VAL A N 1
ATOM 713 C CA . VAL A 1 88 ? 7.684 -0.751 3.257 1.00 97.06 88 VAL A CA 1
ATOM 714 C C . VAL A 1 88 ? 7.390 -1.872 4.253 1.00 97.06 88 VAL A C 1
ATOM 716 O O . VAL A 1 88 ? 6.411 -2.590 4.088 1.00 97.06 88 VAL A O 1
ATOM 719 N N . ASP A 1 89 ? 8.201 -1.982 5.300 1.00 96.12 89 ASP A N 1
ATOM 720 C CA . ASP A 1 89 ? 8.090 -3.034 6.309 1.00 96.12 89 ASP A CA 1
ATOM 721 C C . ASP A 1 89 ? 6.750 -2.989 7.070 1.00 96.12 89 ASP A C 1
ATOM 723 O O . ASP A 1 89 ? 6.046 -3.994 7.139 1.00 96.12 89 ASP A O 1
ATOM 727 N N . LEU A 1 90 ? 6.302 -1.803 7.502 1.00 96.50 90 LEU A N 1
ATOM 728 C CA . LEU A 1 90 ? 4.982 -1.627 8.125 1.00 96.50 90 LEU A CA 1
ATOM 729 C C . LEU A 1 90 ? 3.854 -2.082 7.191 1.00 96.50 90 LEU A C 1
ATOM 731 O O . LEU A 1 90 ? 2.945 -2.800 7.609 1.00 96.50 90 LEU A O 1
ATOM 735 N N . ILE A 1 91 ? 3.907 -1.683 5.917 1.00 97.75 91 ILE A N 1
ATOM 736 C CA . ILE A 1 91 ? 2.880 -2.062 4.938 1.00 97.75 91 ILE A CA 1
ATOM 737 C C . ILE A 1 91 ? 2.893 -3.578 4.699 1.00 97.75 91 ILE A C 1
ATOM 739 O O . ILE A 1 91 ? 1.823 -4.183 4.647 1.00 97.75 91 ILE A O 1
ATOM 743 N N . LEU A 1 92 ? 4.072 -4.198 4.579 1.00 96.69 92 LEU A N 1
ATOM 744 C CA . LEU A 1 92 ? 4.204 -5.644 4.384 1.00 96.69 92 LEU A CA 1
ATOM 745 C C . LEU A 1 92 ? 3.629 -6.434 5.559 1.00 96.69 92 LEU A C 1
ATOM 747 O O . LEU A 1 92 ? 2.895 -7.393 5.328 1.00 96.69 92 LEU A O 1
ATOM 751 N N . ARG A 1 93 ? 3.880 -6.002 6.798 1.00 95.50 93 ARG A N 1
ATOM 752 C CA . ARG A 1 93 ? 3.286 -6.622 7.991 1.00 95.50 93 ARG A CA 1
ATOM 753 C C . ARG A 1 93 ? 1.765 -6.579 7.944 1.00 95.50 93 ARG A C 1
ATOM 755 O O . ARG A 1 93 ? 1.122 -7.613 8.082 1.00 95.50 93 ARG A O 1
ATO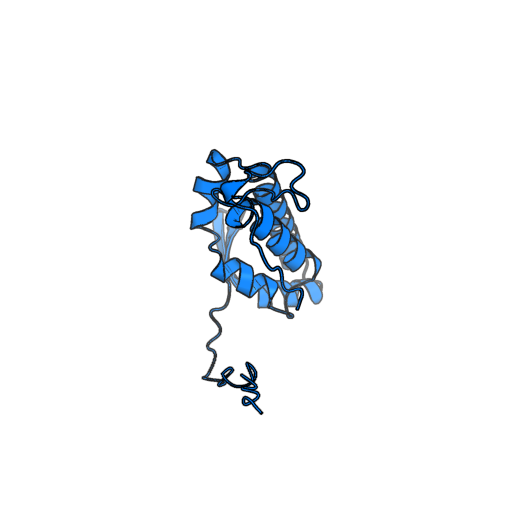M 762 N N . CYS A 1 94 ? 1.185 -5.419 7.639 1.00 97.31 94 CYS A N 1
ATOM 763 C CA . CYS A 1 94 ? -0.264 -5.294 7.484 1.00 97.31 94 CYS A CA 1
ATOM 764 C C . CYS A 1 94 ? -0.820 -6.127 6.316 1.00 97.31 94 CYS A C 1
ATOM 766 O O . CYS A 1 94 ? -1.962 -6.569 6.372 1.00 97.31 94 CYS A O 1
ATOM 768 N N . MET A 1 95 ? -0.056 -6.329 5.238 1.00 97.31 95 MET A N 1
ATOM 769 C CA . MET A 1 95 ? -0.466 -7.186 4.117 1.00 97.31 95 MET A CA 1
ATOM 770 C C . MET A 1 95 ? -0.444 -8.676 4.482 1.00 97.31 95 MET A C 1
ATOM 772 O O . MET A 1 95 ? -1.317 -9.416 4.025 1.00 97.31 95 MET A O 1
ATOM 776 N N . PHE A 1 96 ? 0.541 -9.098 5.279 1.00 95.38 96 PHE A N 1
ATOM 777 C CA . PHE A 1 96 ? 0.743 -10.485 5.698 1.00 95.38 96 PHE A CA 1
ATOM 778 C C . PHE A 1 96 ? -0.160 -10.904 6.869 1.00 95.38 96 PHE A C 1
ATOM 780 O O . PHE A 1 96 ? -0.439 -12.085 7.036 1.00 95.38 96 PHE A O 1
ATOM 787 N N . ASP A 1 97 ? -0.651 -9.949 7.659 1.00 95.38 97 ASP A N 1
ATOM 788 C CA . ASP A 1 97 ? -1.474 -10.228 8.834 1.00 95.38 97 ASP A CA 1
ATOM 789 C C . ASP A 1 97 ? -2.893 -10.708 8.471 1.00 95.38 97 ASP A C 1
ATOM 791 O O . ASP A 1 97 ? -3.778 -9.930 8.096 1.00 95.38 97 ASP A O 1
ATOM 795 N N . ASP A 1 98 ? -3.130 -12.011 8.622 1.00 94.50 98 ASP A N 1
ATOM 796 C CA . ASP A 1 98 ? -4.420 -12.646 8.350 1.00 94.50 98 ASP A CA 1
ATOM 797 C C . ASP A 1 98 ? -5.532 -12.281 9.344 1.00 94.50 98 ASP A C 1
ATOM 799 O O . ASP A 1 98 ? -6.712 -12.475 9.027 1.00 94.50 98 ASP A O 1
ATOM 803 N N . CYS A 1 99 ? -5.201 -11.688 10.496 1.00 93.94 99 CYS A N 1
ATOM 804 C CA . CYS A 1 99 ? -6.195 -11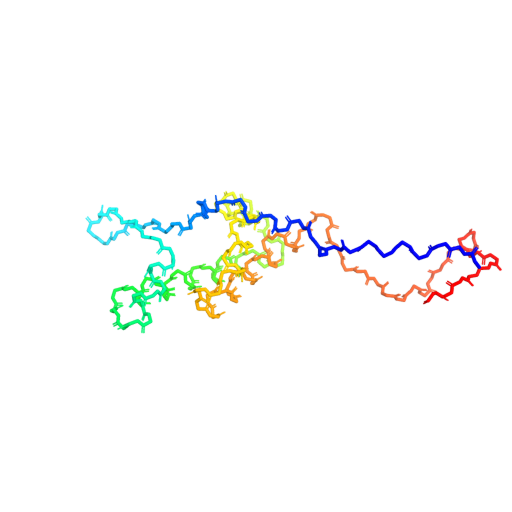.140 11.420 1.00 93.94 99 CYS A CA 1
ATOM 805 C C . CYS A 1 99 ? -6.860 -9.874 10.855 1.00 93.94 99 CYS A C 1
ATOM 807 O O . CYS A 1 99 ? -7.934 -9.480 11.319 1.00 93.94 99 CYS A O 1
ATOM 809 N N . LEU A 1 100 ? -6.263 -9.237 9.838 1.00 96.81 100 LEU A N 1
ATOM 810 C CA . LEU A 1 100 ? -6.809 -8.033 9.222 1.00 96.81 100 LEU A CA 1
ATOM 811 C C . LEU A 1 100 ? -7.812 -8.335 8.093 1.00 96.81 100 LEU A C 1
ATOM 813 O O . LEU A 1 100 ? -7.608 -9.244 7.274 1.00 96.81 100 LEU A O 1
ATOM 817 N N . PRO A 1 101 ? -8.879 -7.519 7.958 1.00 96.69 101 PRO A N 1
ATOM 818 C CA . PRO A 1 101 ? -9.867 -7.674 6.898 1.00 96.69 101 PRO A CA 1
ATOM 819 C C . PRO A 1 101 ? -9.251 -7.616 5.491 1.00 96.69 101 PRO A C 1
ATOM 821 O O . PRO A 1 101 ? -8.429 -6.749 5.189 1.00 96.69 101 PRO A O 1
ATOM 824 N N . TYR A 1 102 ? -9.709 -8.484 4.581 1.00 97.62 102 TYR A N 1
ATOM 825 C CA . TYR A 1 102 ? -9.187 -8.571 3.204 1.00 97.62 102 TYR A CA 1
ATOM 826 C C . TYR A 1 102 ? -9.225 -7.240 2.441 1.00 97.62 102 TYR A C 1
ATOM 828 O O . TYR A 1 102 ? -8.330 -6.925 1.661 1.00 97.62 102 TYR A O 1
ATOM 836 N N . ASN A 1 103 ? -10.266 -6.437 2.658 1.00 97.19 103 ASN A N 1
ATOM 837 C CA . ASN A 1 103 ? -10.414 -5.126 2.028 1.00 97.19 103 ASN A CA 1
ATOM 838 C C . ASN A 1 103 ? -9.389 -4.105 2.546 1.00 97.19 103 ASN A C 1
ATOM 840 O O . ASN A 1 103 ? -8.933 -3.274 1.764 1.00 97.19 103 ASN A O 1
ATOM 844 N N . LEU A 1 104 ? -9.015 -4.176 3.825 1.00 98.12 104 LEU A N 1
ATOM 845 C CA . LEU A 1 104 ? -7.973 -3.346 4.417 1.00 98.12 104 LEU A CA 1
ATOM 846 C C . LEU A 1 104 ? -6.595 -3.759 3.886 1.00 98.12 104 LEU A C 1
ATOM 848 O O . LEU A 1 104 ? -5.851 -2.908 3.400 1.00 98.12 104 LEU A O 1
ATOM 852 N N . ARG A 1 105 ? -6.307 -5.067 3.847 1.00 98.44 105 ARG A N 1
ATOM 853 C CA . ARG A 1 105 ? -5.091 -5.607 3.212 1.00 98.44 105 ARG A CA 1
ATOM 854 C C . ARG A 1 105 ? -4.973 -5.190 1.748 1.00 98.44 105 ARG A C 1
ATOM 856 O O . ARG A 1 105 ? -3.929 -4.717 1.316 1.00 98.44 105 ARG A O 1
ATOM 863 N N . ALA A 1 106 ? -6.071 -5.245 0.995 1.00 98.50 106 ALA A N 1
ATOM 864 C CA . ALA A 1 106 ? -6.092 -4.790 -0.392 1.00 98.50 106 ALA A CA 1
ATOM 865 C C . ALA A 1 106 ? -5.816 -3.279 -0.539 1.00 98.50 106 ALA A C 1
ATOM 867 O O . ALA A 1 106 ? -5.288 -2.853 -1.569 1.00 98.50 106 ALA A O 1
ATOM 868 N N . SER A 1 107 ? -6.181 -2.450 0.443 1.00 98.62 107 SER A N 1
ATOM 869 C CA . SER A 1 107 ? -5.804 -1.030 0.466 1.00 98.62 107 SER A CA 1
ATOM 870 C C . SER A 1 107 ? -4.303 -0.850 0.697 1.00 98.62 107 SER A C 1
ATOM 872 O O . SER A 1 107 ? -3.683 -0.066 -0.021 1.00 98.62 107 SER A O 1
ATOM 874 N N . PHE A 1 108 ? -3.699 -1.630 1.597 1.00 98.56 108 PHE A N 1
ATOM 875 C CA . PHE A 1 108 ? -2.244 -1.658 1.775 1.00 98.56 108 PHE A CA 1
ATOM 876 C C . PHE A 1 108 ? -1.503 -2.114 0.510 1.00 98.56 108 PHE A C 1
ATOM 878 O O . PHE A 1 108 ? -0.558 -1.445 0.102 1.00 98.56 108 PHE A O 1
ATOM 885 N N . CYS A 1 109 ? -1.978 -3.155 -0.188 1.00 98.56 109 CYS A N 1
ATOM 886 C CA . CYS A 1 109 ? -1.385 -3.589 -1.462 1.00 98.56 109 CYS A CA 1
ATOM 887 C C . CYS A 1 109 ? -1.394 -2.475 -2.522 1.00 98.56 109 CYS A C 1
ATOM 889 O O . CYS A 1 109 ? -0.407 -2.265 -3.225 1.00 98.56 109 CYS A O 1
ATOM 891 N N . ARG A 1 110 ? -2.511 -1.742 -2.646 1.00 98.56 110 ARG A N 1
ATOM 892 C CA . ARG A 1 110 ? -2.618 -0.614 -3.590 1.00 98.56 110 ARG A CA 1
ATOM 893 C C . ARG A 1 110 ? -1.684 0.528 -3.217 1.00 98.56 110 ARG A C 1
ATOM 895 O O . ARG A 1 110 ? -1.077 1.127 -4.100 1.00 98.56 110 ARG A O 1
ATOM 902 N N . LEU A 1 111 ? -1.569 0.824 -1.925 1.00 98.31 111 LEU A N 1
ATOM 903 C CA . LEU A 1 111 ? -0.644 1.838 -1.442 1.00 98.31 111 LEU A CA 1
ATOM 904 C C . LEU A 1 111 ? 0.810 1.438 -1.725 1.00 98.31 111 LEU A C 1
ATOM 906 O O . LEU A 1 111 ? 1.554 2.257 -2.253 1.00 98.31 111 LEU A O 1
ATOM 910 N N . MET A 1 112 ? 1.191 0.186 -1.450 1.00 98.25 112 MET A N 1
ATOM 911 C CA . MET A 1 112 ? 2.520 -0.354 -1.764 1.00 98.25 112 MET A CA 1
ATOM 912 C C . MET A 1 112 ? 2.865 -0.152 -3.242 1.00 98.25 112 MET A C 1
ATOM 914 O O . MET A 1 112 ? 3.931 0.372 -3.564 1.00 98.25 112 MET A O 1
ATOM 918 N N . LEU A 1 113 ? 1.936 -0.514 -4.135 1.00 97.62 113 LEU A N 1
ATOM 919 C CA . LEU A 1 113 ? 2.121 -0.390 -5.577 1.00 97.62 113 LEU A CA 1
ATOM 920 C C . LEU A 1 113 ? 2.445 1.051 -5.989 1.00 97.62 113 LEU A C 1
ATOM 922 O O . LEU A 1 113 ? 3.445 1.284 -6.655 1.00 97.62 113 LEU A O 1
ATOM 926 N N . HIS A 1 114 ? 1.618 2.015 -5.588 1.00 97.56 114 HIS A N 1
ATOM 927 C CA . HIS A 1 114 ? 1.747 3.395 -6.067 1.00 97.56 114 HIS A CA 1
ATOM 928 C C . HIS A 1 114 ? 2.787 4.223 -5.310 1.00 97.56 114 HIS A C 1
ATOM 930 O O . HIS A 1 114 ? 3.286 5.209 -5.836 1.00 97.56 114 HIS A O 1
ATOM 936 N N . MET A 1 115 ? 3.106 3.861 -4.067 1.00 97.12 115 MET A N 1
ATOM 937 C CA . MET A 1 115 ? 4.009 4.650 -3.229 1.00 97.12 115 MET A CA 1
ATOM 938 C C . MET A 1 115 ? 5.441 4.116 -3.210 1.00 97.12 115 MET A C 1
ATOM 940 O O . MET A 1 115 ? 6.365 4.907 -3.030 1.00 97.12 115 MET A O 1
ATOM 944 N N . HIS A 1 116 ? 5.634 2.802 -3.358 1.00 96.88 116 HIS A N 1
ATOM 945 C CA . HIS A 1 116 ?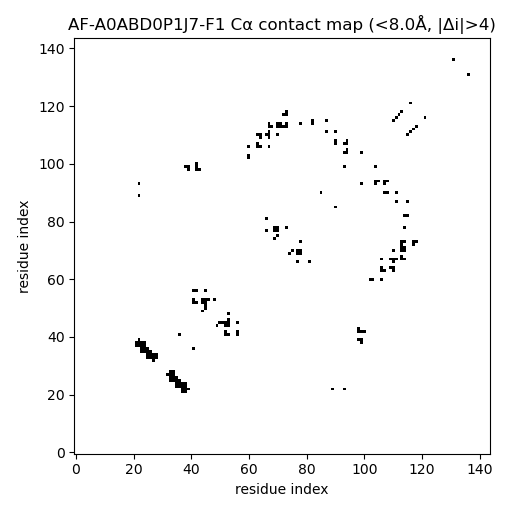 6.941 2.156 -3.187 1.00 96.88 116 HIS A CA 1
ATOM 946 C C . HIS A 1 116 ? 7.406 1.364 -4.410 1.00 96.88 116 HIS A C 1
ATOM 948 O O . HIS A 1 116 ? 8.604 1.353 -4.670 1.00 96.88 116 HIS A O 1
ATOM 954 N N . VAL A 1 117 ? 6.496 0.740 -5.168 1.00 96.25 117 VAL A N 1
ATOM 955 C CA . VAL A 1 117 ? 6.858 -0.064 -6.355 1.00 96.25 117 VAL A CA 1
ATOM 956 C C . VAL A 1 117 ? 6.969 0.793 -7.617 1.00 96.25 117 VAL A C 1
ATOM 958 O O . VAL A 1 117 ? 7.953 0.686 -8.344 1.00 96.25 117 VAL A O 1
ATOM 961 N N . ASP A 1 118 ? 5.984 1.652 -7.887 1.00 94.75 118 ASP A N 1
ATOM 962 C CA . ASP A 1 118 ? 5.994 2.572 -9.032 1.00 94.75 118 ASP A CA 1
ATOM 963 C C . ASP A 1 118 ? 6.821 3.827 -8.719 1.00 94.75 118 ASP A C 1
ATOM 965 O O . ASP A 1 118 ? 6.308 4.936 -8.568 1.00 94.75 118 ASP A O 1
ATOM 969 N N . ARG A 1 119 ? 8.131 3.630 -8.559 1.00 91.75 119 ARG A N 1
ATOM 970 C CA . ARG A 1 119 ? 9.118 4.691 -8.338 1.00 91.75 119 ARG A CA 1
ATOM 971 C C . ARG A 1 119 ? 10.326 4.487 -9.234 1.00 91.75 119 ARG A C 1
ATOM 973 O O . ARG A 1 119 ? 10.650 3.362 -9.605 1.00 91.75 119 ARG A O 1
ATOM 980 N N . ASP A 1 120 ? 11.045 5.566 -9.516 1.00 89.62 120 ASP A N 1
ATOM 981 C CA . ASP A 1 120 ? 12.349 5.470 -10.170 1.00 89.62 120 ASP A CA 1
ATOM 982 C C . ASP A 1 120 ? 13.325 4.673 -9.280 1.00 89.62 120 ASP A C 1
ATOM 984 O O . ASP A 1 120 ? 13.322 4.846 -8.056 1.00 89.62 120 ASP A O 1
ATOM 988 N N . PRO A 1 121 ? 14.165 3.799 -9.863 1.00 92.06 121 PRO A N 1
ATOM 989 C CA . PRO A 1 121 ? 14.417 3.619 -11.298 1.00 92.06 121 PRO A CA 1
ATOM 990 C C . PRO A 1 121 ? 13.552 2.540 -11.987 1.00 92.06 121 PRO A C 1
ATOM 992 O O . PRO A 1 121 ? 13.904 2.082 -13.071 1.00 92.06 121 PRO A O 1
ATOM 995 N N . GLN A 1 122 ? 12.463 2.065 -11.376 1.00 92.25 122 GLN A N 1
ATOM 996 C CA . GLN A 1 122 ? 11.651 0.990 -11.949 1.00 92.25 122 GLN A CA 1
ATOM 997 C C . GLN A 1 122 ? 10.929 1.481 -13.212 1.00 92.25 122 GLN A C 1
ATOM 999 O O . GLN A 1 122 ? 10.189 2.458 -13.158 1.00 92.25 122 GLN A O 1
ATOM 1004 N N . GLU A 1 123 ? 11.087 0.789 -14.340 1.00 89.31 123 GLU A N 1
ATOM 1005 C CA . GLU A 1 123 ? 10.442 1.127 -15.617 1.00 89.31 123 GLU A CA 1
ATOM 1006 C C . GLU A 1 123 ? 9.838 -0.112 -16.292 1.00 89.31 123 GLU A C 1
ATOM 1008 O O . GLU A 1 123 ? 10.198 -1.256 -15.996 1.00 89.31 123 GLU A O 1
ATOM 1013 N N . ALA A 1 124 ? 8.898 0.109 -17.215 1.00 87.94 124 ALA A N 1
ATOM 1014 C CA . ALA A 1 124 ? 8.312 -0.964 -18.007 1.00 87.94 124 ALA A CA 1
ATOM 1015 C C . ALA A 1 124 ? 9.349 -1.544 -18.982 1.00 87.94 124 ALA A C 1
ATOM 1017 O O . ALA A 1 124 ? 9.951 -0.829 -19.781 1.00 87.94 124 ALA A O 1
ATOM 1018 N N . VAL A 1 125 ? 9.524 -2.865 -18.956 1.00 89.75 125 VAL A N 1
ATOM 1019 C CA . VAL A 1 125 ? 10.442 -3.562 -19.863 1.00 89.75 125 VAL A CA 1
ATOM 1020 C C . VAL A 1 125 ? 9.682 -4.052 -21.090 1.00 89.75 125 VAL A C 1
ATOM 1022 O O . VAL A 1 125 ? 8.674 -4.747 -20.973 1.00 89.75 125 VAL A O 1
ATOM 1025 N N . VAL A 1 126 ? 10.192 -3.735 -22.282 1.00 90.50 126 VAL A N 1
ATOM 1026 C CA . VAL A 1 126 ? 9.657 -4.278 -23.537 1.00 90.50 126 VAL A CA 1
ATOM 1027 C C . VAL A 1 126 ? 10.065 -5.756 -23.656 1.00 90.50 126 VAL A C 1
ATOM 1029 O O . VAL A 1 126 ? 11.267 -6.030 -23.750 1.00 90.50 126 VAL A O 1
ATOM 1032 N N . PRO A 1 127 ? 9.117 -6.716 -23.694 1.00 91.94 127 PRO A N 1
ATOM 1033 C CA . PRO A 1 127 ? 9.451 -8.144 -23.683 1.00 91.94 127 PRO A CA 1
ATOM 1034 C C . PRO A 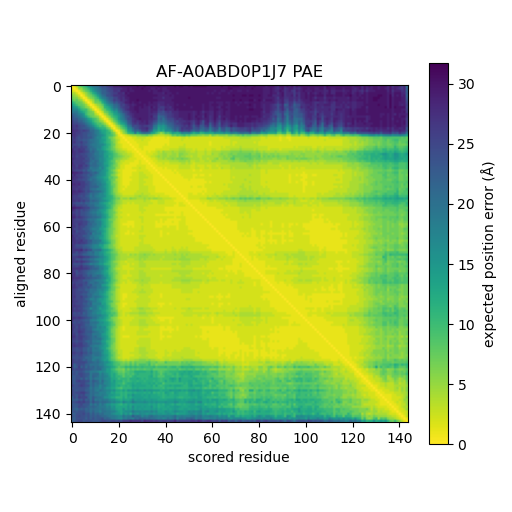1 127 ? 10.173 -8.590 -24.958 1.00 91.94 127 PRO A C 1
ATOM 1036 O O . PRO A 1 127 ? 11.051 -9.449 -24.927 1.00 91.94 127 PRO A O 1
ATOM 1039 N N . VAL A 1 128 ? 9.807 -7.991 -26.095 1.00 92.88 128 VAL A N 1
ATOM 1040 C CA . VAL A 1 128 ? 10.353 -8.322 -27.413 1.00 92.88 128 VAL A CA 1
ATOM 1041 C C . VAL A 1 128 ? 11.121 -7.131 -27.966 1.00 92.88 128 VAL A C 1
ATOM 1043 O O . VAL A 1 128 ? 10.555 -6.079 -28.255 1.00 92.88 128 VAL A O 1
ATOM 1046 N N . ARG A 1 129 ? 12.429 -7.310 -28.163 1.00 88.50 129 ARG A N 1
ATOM 1047 C CA . ARG A 1 129 ? 13.295 -6.313 -28.804 1.00 88.50 129 ARG A CA 1
ATOM 1048 C C . ARG A 1 129 ? 13.390 -6.588 -30.304 1.00 88.50 129 ARG A C 1
ATOM 1050 O O . ARG A 1 129 ? 14.072 -7.530 -30.709 1.00 88.50 129 ARG A O 1
ATOM 1057 N N . TYR A 1 130 ? 12.718 -5.762 -31.107 1.00 91.38 130 TYR A N 1
ATOM 1058 C CA . TYR A 1 130 ? 12.751 -5.837 -32.577 1.00 91.38 130 TYR A CA 1
ATOM 1059 C C . TYR A 1 130 ? 14.042 -5.279 -33.189 1.00 91.38 130 TYR A C 1
ATOM 1061 O O . TYR A 1 130 ? 14.420 -5.677 -34.286 1.00 91.38 130 TYR A O 1
ATOM 1069 N N . ALA A 1 131 ? 14.729 -4.382 -32.481 1.00 92.88 131 ALA A N 1
ATOM 1070 C CA . ALA A 1 131 ? 16.031 -3.857 -32.871 1.00 92.88 131 ALA A CA 1
ATOM 1071 C C . ALA A 1 131 ? 17.122 -4.444 -31.968 1.00 92.88 131 ALA A C 1
ATOM 1073 O O . ALA A 1 131 ? 16.943 -4.544 -30.751 1.00 92.88 131 ALA A O 1
ATOM 1074 N N . ARG A 1 132 ? 18.248 -4.834 -32.571 1.00 92.44 132 ARG A N 1
ATOM 1075 C CA . ARG A 1 132 ? 19.449 -5.322 -31.882 1.00 92.44 132 ARG A CA 1
ATOM 1076 C C . ARG A 1 132 ? 20.689 -4.802 -32.586 1.00 92.44 132 ARG A C 1
ATOM 1078 O O . ARG A 1 132 ? 20.687 -4.658 -33.808 1.00 92.44 132 ARG A O 1
ATOM 1085 N N . LEU A 1 133 ? 21.752 -4.567 -31.826 1.00 94.75 133 LEU A N 1
ATOM 1086 C CA . LEU A 1 133 ? 23.059 -4.298 -32.407 1.00 94.75 133 LEU A CA 1
ATOM 1087 C C . LEU A 1 133 ? 23.682 -5.615 -32.874 1.00 94.75 133 LEU A C 1
ATOM 1089 O O . LEU A 1 133 ? 23.627 -6.619 -32.168 1.00 94.75 133 LEU A O 1
ATOM 1093 N N . TRP A 1 134 ? 24.303 -5.610 -34.056 1.00 93.12 134 TRP A N 1
ATOM 1094 C CA . TRP A 1 134 ? 24.971 -6.796 -34.609 1.00 93.12 134 TRP A CA 1
ATOM 1095 C C . TRP A 1 134 ? 26.014 -7.376 -33.644 1.00 93.12 134 T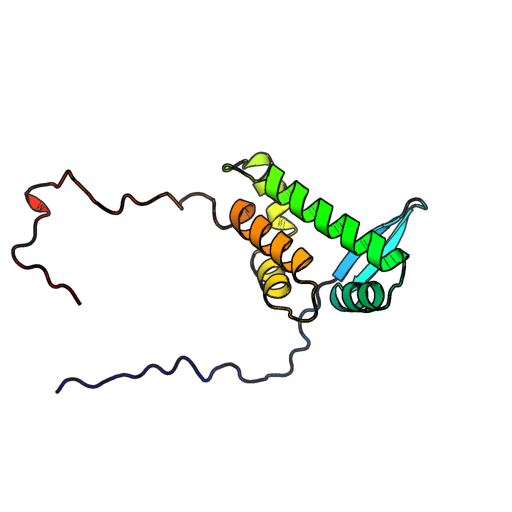RP A C 1
ATOM 1097 O O . TRP A 1 134 ? 26.108 -8.586 -33.468 1.00 93.12 134 TRP A O 1
ATOM 1107 N N . THR A 1 135 ? 26.751 -6.495 -32.967 1.00 94.38 135 THR A N 1
ATOM 1108 C CA . THR A 1 135 ? 27.779 -6.844 -31.980 1.00 94.38 135 THR A CA 1
ATOM 1109 C C . THR A 1 135 ? 27.230 -7.531 -30.727 1.00 94.38 135 THR A C 1
ATOM 1111 O O . THR A 1 135 ? 28.002 -8.140 -29.998 1.00 94.38 135 THR A O 1
ATOM 1114 N N . GLU A 1 136 ? 25.923 -7.444 -30.464 1.00 93.19 136 GLU A N 1
ATOM 1115 C CA . GLU A 1 136 ? 25.267 -8.030 -29.285 1.00 93.19 136 GLU A CA 1
ATOM 1116 C C . GLU A 1 136 ? 24.626 -9.395 -29.568 1.00 93.19 136 GLU A C 1
ATOM 1118 O O . GLU A 1 136 ? 24.061 -10.007 -28.662 1.00 93.19 136 GLU A O 1
ATOM 1123 N N . ILE A 1 137 ? 24.668 -9.879 -30.813 1.00 91.88 137 ILE A N 1
ATOM 1124 C CA . ILE A 1 137 ? 24.092 -11.175 -31.177 1.00 91.88 137 ILE A CA 1
ATOM 1125 C C . ILE A 1 137 ? 25.118 -12.273 -30.852 1.00 91.88 137 ILE A C 1
ATOM 1127 O O . ILE A 1 137 ? 26.150 -12.359 -31.521 1.00 91.88 137 ILE A O 1
ATOM 1131 N N . PRO A 1 138 ? 24.869 -13.133 -29.845 1.00 92.50 138 PRO A N 1
ATOM 1132 C CA . PRO A 1 138 ? 25.788 -14.212 -29.518 1.00 92.50 138 PRO A CA 1
ATOM 1133 C C . PRO A 1 138 ? 25.726 -15.316 -30.581 1.00 92.50 138 PRO A C 1
ATOM 1135 O O . PRO A 1 138 ? 24.688 -15.565 -31.192 1.00 92.50 138 PRO A O 1
ATOM 1138 N N . SER A 1 139 ? 26.831 -16.040 -30.762 1.00 93.56 139 SER A N 1
ATOM 1139 C CA . SER A 1 139 ? 26.909 -17.161 -31.711 1.00 93.56 139 SER A CA 1
ATOM 1140 C C . SER A 1 139 ? 26.165 -18.418 -31.246 1.00 93.56 139 SER A C 1
ATOM 1142 O O . SER A 1 139 ? 25.894 -19.309 -32.050 1.00 93.56 139 SER A O 1
ATOM 1144 N N . LYS A 1 140 ? 25.837 -18.508 -29.952 1.00 94.00 140 LYS A N 1
ATOM 1145 C CA . LYS A 1 140 ? 25.051 -19.588 -29.347 1.00 94.00 140 LYS A CA 1
ATOM 1146 C C . LYS A 1 140 ? 24.083 -19.000 -28.326 1.00 94.00 140 LYS A C 1
ATOM 1148 O O . LYS A 1 140 ? 24.458 -18.115 -27.564 1.00 94.00 140 LYS A O 1
ATOM 1153 N N . ILE A 1 141 ? 22.857 -19.517 -28.304 1.00 92.50 141 ILE A N 1
ATOM 1154 C CA . ILE A 1 141 ? 21.812 -19.160 -27.338 1.00 92.50 141 ILE A CA 1
ATOM 1155 C C . ILE A 1 141 ? 21.338 -20.456 -26.678 1.00 92.50 141 ILE A C 1
ATOM 1157 O O . ILE A 1 141 ? 21.132 -21.453 -27.370 1.00 92.50 141 ILE A O 1
ATOM 1161 N N . SER A 1 142 ? 21.168 -20.444 -25.357 1.00 91.44 142 SER A N 1
ATOM 1162 C CA . SER A 1 142 ? 20.529 -21.519 -24.594 1.00 91.44 142 SER A CA 1
ATOM 1163 C C . SER A 1 142 ? 19.164 -21.057 -24.100 1.00 91.44 142 SER A C 1
ATOM 1165 O O . SER A 1 142 ? 19.040 -19.946 -23.586 1.00 91.44 142 SER A O 1
ATOM 1167 N N . VAL A 1 143 ? 18.163 -21.922 -24.226 1.00 83.88 143 VAL A N 1
ATOM 1168 C CA . VAL A 1 143 ? 16.867 -21.763 -23.563 1.00 83.88 143 VAL A CA 1
ATOM 1169 C C . VAL A 1 143 ? 16.828 -22.826 -22.469 1.00 83.88 143 VAL A C 1
ATOM 1171 O O . VAL A 1 143 ? 16.961 -24.006 -22.792 1.00 83.88 143 VAL A O 1
ATOM 1174 N N . ASN A 1 144 ? 16.761 -22.398 -21.206 1.00 60.09 144 ASN A N 1
ATOM 1175 C CA . ASN A 1 144 ? 16.536 -23.285 -20.059 1.00 60.09 144 ASN A CA 1
ATOM 1176 C C . ASN A 1 144 ? 15.047 -23.581 -19.902 1.00 60.09 144 ASN A C 1
ATOM 1178 O O . ASN A 1 144 ? 14.249 -22.655 -20.179 1.00 60.09 144 ASN A O 1
#

Foldseek 3Di:
DDDDPPPPPPDDPPPPPPPPPFDKDWDADPVRDIDIDTQLVLLVVVVVVPPVSVVVLVVVLVVLQVLLVCLAPNNVVSLVVCCVVCPPVNLVCLLPDPSHDPSSNVSSVSSCCRNPVPYPPDDDDDPDDPDDDPVPDDPDDDDD

Secondary structure (DSSP, 8-state):
---------------------PPEEEEE-TT--EEEEEHHHHHHHHHTT-HHHHHHHHHHHHHHHHHHHHTGGG-HHHHHHHTTTS-HHHHHHHHH-TTS-HHHHHHHHHHHIIIIIS-TT--PPPSS-S---GGG--S-----

Radius of gyration: 22.26 Å; Cα contacts (8 Å, |Δi|>4): 110; chains: 1; bounding box: 48×53×57 Å